Protein AF-A0A7S2QH69-F1 (afdb_monomer)

Radius of gyration: 23.91 Å; Cα contacts (8 Å, |Δi|>4): 198; chains: 1; bounding box: 53×54×75 Å

Solvent-accessible surface area (backbone atoms only — not comparable to full-atom values): 9620 Å² total; per-residue (Å²): 140,80,86,85,85,84,78,87,78,77,80,74,79,75,78,75,52,80,72,55,42,71,64,35,31,24,34,36,46,29,67,53,52,39,84,81,13,47,78,54,68,55,64,63,93,78,46,57,71,72,56,47,51,56,44,33,67,66,30,42,70,37,96,70,72,80,44,80,45,80,80,61,85,88,55,62,28,67,58,55,41,51,54,55,44,45,73,72,29,38,70,55,14,50,49,43,14,51,53,43,20,52,52,43,51,54,49,49,75,79,37,98,61,91,71,52,77,44,74,52,69,60,95,86,44,76,49,78,46,39,49,64,28,52,54,51,9,50,50,41,20,49,50,33,55,71,54,44,41,75,75,43,77,55,38,27,33,36,56,88,31,40,48,89,129

Mean predicted aligned error: 10.09 Å

Structure (mmCIF, N/CA/C/O backbone):
data_AF-A0A7S2QH69-F1
#
_entry.id   AF-A0A7S2QH69-F1
#
loop_
_atom_site.group_PDB
_atom_site.id
_atom_site.type_symbol
_atom_site.label_atom_id
_atom_site.label_alt_id
_atom_site.label_comp_id
_atom_site.label_asym_id
_atom_site.label_entity_id
_atom_site.label_seq_id
_atom_site.pdbx_PDB_ins_code
_atom_site.Cartn_x
_atom_site.Cartn_y
_atom_site.Cartn_z
_atom_site.occupancy
_atom_site.B_iso_or_equiv
_atom_site.auth_seq_id
_atom_site.auth_comp_id
_atom_site.auth_asym_id
_atom_site.auth_atom_id
_atom_site.pdbx_PDB_model_num
ATOM 1 N N . MET A 1 1 ? 21.380 -40.483 45.747 1.00 38.03 1 MET A N 1
ATOM 2 C CA . MET A 1 1 ? 21.072 -40.223 44.326 1.00 38.03 1 MET A CA 1
ATOM 3 C C . MET A 1 1 ? 19.561 -40.071 44.245 1.00 38.03 1 MET A C 1
ATOM 5 O O . MET A 1 1 ? 18.865 -41.072 44.305 1.00 38.03 1 MET A O 1
ATOM 9 N N . VAL A 1 2 ? 19.054 -38.840 44.317 1.00 34.72 2 VAL A N 1
ATOM 10 C CA . VAL A 1 2 ? 17.609 -38.552 44.363 1.00 34.72 2 VAL A CA 1
ATOM 11 C C . VAL A 1 2 ? 17.265 -37.810 43.079 1.00 34.72 2 VAL A C 1
ATOM 13 O O . VAL A 1 2 ? 17.829 -36.748 42.821 1.00 34.72 2 VAL A O 1
ATOM 16 N N . SER A 1 3 ? 16.413 -38.425 42.258 1.00 32.44 3 SER A N 1
ATOM 17 C CA . SER A 1 3 ? 15.865 -37.846 41.032 1.00 32.44 3 SER A CA 1
ATOM 18 C C . SER A 1 3 ? 15.037 -36.606 41.347 1.00 32.44 3 SER A C 1
ATOM 20 O O . SER A 1 3 ? 14.159 -36.644 42.205 1.00 32.44 3 SER A O 1
ATOM 22 N N . LEU A 1 4 ? 15.298 -35.527 40.613 1.00 39.25 4 LEU A N 1
ATOM 23 C CA . LEU A 1 4 ? 14.423 -34.366 40.514 1.00 39.25 4 LEU A CA 1
ATOM 24 C C . LEU A 1 4 ? 13.385 -34.645 39.421 1.00 39.25 4 LEU A C 1
ATOM 26 O O . LEU A 1 4 ? 13.676 -34.512 38.236 1.00 39.25 4 LEU A O 1
ATOM 30 N N . GLU A 1 5 ? 12.180 -35.043 39.822 1.00 43.62 5 GLU A N 1
ATOM 31 C CA . GLU A 1 5 ? 10.977 -34.846 39.011 1.00 43.62 5 GLU A CA 1
ATOM 32 C C . GLU A 1 5 ? 10.507 -33.404 39.219 1.00 43.62 5 GLU A C 1
ATOM 34 O O . GLU A 1 5 ? 10.260 -32.978 40.346 1.00 43.62 5 GLU A O 1
ATOM 39 N N . GLY A 1 6 ? 10.403 -32.624 38.146 1.00 41.19 6 GLY A N 1
ATOM 40 C CA . GLY A 1 6 ? 9.940 -31.248 38.261 1.00 41.19 6 GLY A CA 1
ATOM 41 C C . GLY A 1 6 ? 9.688 -30.592 36.916 1.00 41.19 6 GLY A C 1
ATOM 42 O O . GLY A 1 6 ? 10.625 -30.184 36.241 1.00 41.19 6 GLY A O 1
ATOM 43 N N . GLY A 1 7 ? 8.406 -30.428 36.582 1.00 35.44 7 GLY A N 1
ATOM 44 C CA . GLY A 1 7 ? 7.959 -29.377 35.670 1.00 35.44 7 GLY A CA 1
ATOM 45 C C . GLY A 1 7 ? 7.360 -29.846 34.350 1.00 35.44 7 GLY A C 1
ATOM 46 O O . GLY A 1 7 ? 7.858 -29.494 33.286 1.00 35.44 7 GLY A O 1
ATOM 47 N N . LEU A 1 8 ? 6.233 -30.562 34.399 1.00 37.53 8 LEU A N 1
ATOM 48 C CA . LEU A 1 8 ? 5.292 -30.563 33.279 1.00 37.53 8 LEU A CA 1
ATOM 49 C C . LEU A 1 8 ? 4.674 -29.159 33.199 1.00 37.53 8 LEU A C 1
ATOM 51 O O . LEU A 1 8 ? 3.787 -28.806 33.976 1.00 37.53 8 LEU A O 1
ATOM 55 N N . VAL A 1 9 ? 5.187 -28.333 32.287 1.00 45.81 9 VAL A N 1
ATOM 56 C CA . VAL A 1 9 ? 4.561 -27.064 31.905 1.00 45.81 9 VAL A CA 1
ATOM 57 C C . VAL A 1 9 ? 3.238 -27.411 31.233 1.00 45.81 9 VAL A C 1
ATOM 59 O O . VAL A 1 9 ? 3.198 -27.805 30.068 1.00 45.81 9 VAL A O 1
ATOM 62 N N . ALA A 1 10 ? 2.149 -27.294 31.989 1.00 40.84 10 ALA A N 1
ATOM 63 C CA . ALA A 1 10 ? 0.806 -27.323 31.443 1.00 40.84 10 ALA A CA 1
ATOM 64 C C . ALA A 1 10 ? 0.656 -26.120 30.504 1.00 40.84 10 ALA A C 1
ATOM 66 O O . ALA A 1 10 ? 0.422 -24.989 30.932 1.00 40.84 10 ALA A O 1
ATOM 67 N N . THR A 1 11 ? 0.810 -26.360 29.206 1.00 41.94 11 THR A N 1
ATOM 68 C CA . THR A 1 11 ? 0.316 -25.462 28.166 1.00 41.94 11 THR A CA 1
ATOM 69 C C . THR A 1 11 ? -1.205 -25.519 28.235 1.00 41.94 11 THR A C 1
ATOM 71 O O . THR A 1 11 ? -1.857 -26.330 27.584 1.00 41.94 11 THR A O 1
ATOM 74 N N . SER A 1 12 ? -1.773 -24.691 29.114 1.00 41.38 12 SER A N 1
ATOM 75 C CA . SER A 1 12 ? -3.207 -24.442 29.172 1.00 41.38 12 SER A CA 1
ATOM 76 C C . SER A 1 12 ? -3.622 -23.850 27.830 1.00 41.38 12 SER A C 1
ATOM 78 O O . SER A 1 12 ? -3.449 -22.660 27.568 1.00 41.38 12 SER A O 1
ATOM 80 N N . SER A 1 13 ? -4.114 -24.710 26.941 1.00 45.72 13 SER A N 1
ATOM 81 C CA . SER A 1 13 ? -4.900 -24.290 25.794 1.00 45.72 13 SER A CA 1
ATOM 82 C C . S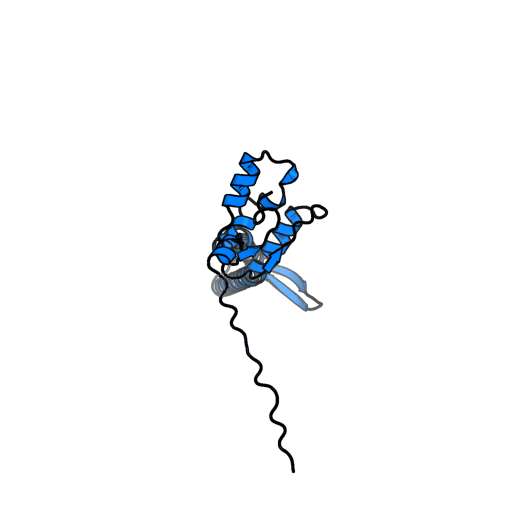ER A 1 13 ? -6.201 -23.741 26.370 1.00 45.72 13 SER A C 1
ATOM 84 O O . SER A 1 13 ? -7.143 -24.483 26.636 1.00 45.72 13 SER A O 1
ATOM 86 N N . ALA A 1 14 ? -6.199 -22.447 26.692 1.00 57.75 14 ALA A N 1
ATOM 87 C CA . ALA A 1 14 ? -7.375 -21.751 27.174 1.00 57.75 14 ALA A CA 1
ATOM 88 C C . ALA A 1 14 ? -8.413 -21.752 26.046 1.00 57.75 14 ALA A C 1
ATOM 90 O O . ALA A 1 14 ? -8.393 -20.914 25.146 1.00 57.75 14 ALA A O 1
ATOM 91 N N . THR A 1 15 ? -9.306 -22.736 26.066 1.00 53.28 15 THR A N 1
ATOM 92 C CA . THR A 1 15 ? -10.553 -22.702 25.309 1.00 53.28 15 THR A CA 1
ATOM 93 C C . THR A 1 15 ? -11.364 -21.514 25.814 1.00 53.28 15 THR A C 1
ATOM 95 O O . THR A 1 15 ? -12.018 -21.608 26.853 1.00 53.28 15 THR A O 1
ATOM 98 N N . LEU A 1 16 ? -11.268 -20.390 25.097 1.00 54.88 16 LEU A N 1
ATOM 99 C CA . LEU A 1 16 ? -12.083 -19.196 25.315 1.00 54.88 16 LEU A CA 1
ATOM 100 C C . LEU A 1 16 ? -13.564 -19.586 25.320 1.00 54.88 16 LEU A C 1
ATOM 102 O O . LEU A 1 16 ? -14.005 -20.414 24.510 1.00 54.88 16 LEU A O 1
ATOM 106 N N . ARG A 1 17 ? -14.328 -19.011 26.246 1.00 57.22 17 ARG A N 1
ATOM 107 C CA . ARG A 1 17 ? -15.765 -19.278 26.364 1.00 57.22 17 ARG A CA 1
ATOM 108 C C . ARG A 1 17 ? -16.507 -18.670 25.164 1.00 57.22 17 ARG A C 1
ATOM 110 O O . ARG A 1 17 ? -16.077 -17.642 24.645 1.00 57.22 17 ARG A O 1
ATOM 117 N N . PRO A 1 18 ? -17.649 -19.238 24.735 1.00 57.66 18 PRO A N 1
ATOM 118 C CA . PRO A 1 18 ? -18.468 -18.695 23.643 1.00 57.66 18 PRO A CA 1
ATOM 119 C C . PRO A 1 18 ? -18.783 -17.193 23.777 1.00 57.66 18 PRO A C 1
ATOM 121 O O . PRO A 1 18 ? -18.803 -16.479 22.780 1.00 57.66 18 PRO A O 1
ATOM 124 N N . GLU A 1 19 ? -18.963 -16.711 25.009 1.00 59.09 19 GLU A N 1
ATOM 125 C CA . GLU A 1 19 ? -19.259 -15.307 25.335 1.00 59.09 19 GLU A CA 1
ATOM 126 C C . GLU A 1 19 ? -18.048 -14.372 25.152 1.00 59.09 19 GLU A C 1
ATOM 128 O O . GLU A 1 19 ? -18.199 -13.200 24.822 1.00 59.09 19 GLU A O 1
ATOM 133 N N . GLU A 1 20 ? -16.821 -14.882 25.280 1.00 59.00 20 GLU A N 1
ATOM 134 C CA . GLU A 1 20 ? -15.600 -14.089 25.080 1.00 59.00 20 GLU A CA 1
ATOM 135 C C . GLU A 1 20 ? -15.342 -13.824 23.589 1.00 59.00 20 GLU A C 1
ATOM 137 O O . GLU A 1 20 ? -14.809 -12.776 23.220 1.00 59.00 20 GLU A O 1
ATOM 142 N N . TYR A 1 21 ? -15.804 -14.718 22.705 1.00 57.97 21 TYR A N 1
ATOM 143 C CA . TYR A 1 21 ? -15.739 -14.500 21.257 1.00 57.97 21 TYR A CA 1
ATOM 144 C C . TYR A 1 21 ? -16.661 -13.375 20.779 1.00 57.97 21 TYR A C 1
ATOM 146 O O . TYR A 1 21 ? -16.359 -12.766 19.755 1.00 57.97 21 TYR A O 1
ATOM 154 N N . SER A 1 22 ? -17.762 -13.072 21.483 1.00 62.09 22 SER A N 1
ATOM 155 C CA . SER A 1 22 ? -18.604 -11.925 21.112 1.00 62.09 22 SER A CA 1
ATOM 156 C C . SER A 1 22 ? -17.985 -10.589 21.520 1.00 62.09 22 SER A C 1
ATOM 158 O O . SER A 1 22 ? -18.299 -9.569 20.908 1.00 62.09 22 SER A O 1
ATOM 160 N N . LEU A 1 23 ? -17.110 -10.596 22.532 1.00 71.12 23 LEU A N 1
ATOM 161 C CA . LEU A 1 23 ? -16.410 -9.407 23.024 1.00 71.12 23 LEU A CA 1
ATOM 162 C C . LEU A 1 23 ? -15.196 -9.050 22.163 1.00 71.12 23 LEU A C 1
ATOM 164 O O . LEU A 1 23 ? -14.870 -7.873 22.020 1.00 71.12 23 LEU A O 1
ATOM 168 N N . MET A 1 24 ? -14.524 -10.043 21.572 1.00 83.19 24 MET A N 1
ATOM 169 C CA . MET A 1 24 ? -13.371 -9.776 20.718 1.00 83.19 24 MET A CA 1
ATOM 170 C C . MET A 1 24 ? -13.796 -9.409 19.299 1.00 83.19 24 MET A C 1
ATOM 172 O O . MET A 1 24 ? -14.139 -10.280 18.501 1.00 83.19 24 MET A O 1
ATOM 176 N N . ARG A 1 25 ? -13.747 -8.118 18.966 1.00 88.44 25 ARG A N 1
ATOM 177 C CA . ARG A 1 25 ? -14.129 -7.594 17.651 1.00 88.44 25 ARG A CA 1
ATOM 178 C C . ARG A 1 25 ? -12.944 -6.958 16.945 1.00 88.44 25 ARG A C 1
ATOM 180 O O . ARG A 1 25 ? -12.166 -6.238 17.560 1.00 88.44 25 ARG A O 1
ATOM 187 N N . GLY A 1 26 ? -12.805 -7.238 15.656 1.00 91.12 26 GLY A N 1
ATOM 188 C CA . GLY A 1 26 ? -11.751 -6.697 14.808 1.00 91.12 26 GLY A CA 1
ATOM 189 C C . GLY A 1 26 ? -12.310 -6.039 13.555 1.00 91.12 26 GLY A C 1
ATOM 190 O O . GLY A 1 26 ? -13.436 -6.302 13.138 1.00 91.12 26 GLY A O 1
ATOM 191 N N . VAL A 1 27 ? -11.505 -5.185 12.940 1.00 91.62 27 VAL A N 1
ATOM 192 C CA . VAL A 1 27 ? -11.792 -4.536 11.663 1.00 91.62 27 VAL A CA 1
ATOM 193 C C . VAL A 1 27 ? -10.691 -4.883 10.669 1.00 91.62 27 VAL A C 1
ATOM 195 O O . VAL A 1 27 ? -9.503 -4.896 11.002 1.00 91.62 27 VAL A O 1
ATOM 198 N N . SER A 1 28 ? -11.075 -5.193 9.434 1.00 91.50 28 SER A N 1
ATOM 199 C CA . SER A 1 28 ? -10.102 -5.581 8.417 1.00 91.50 28 SER A CA 1
ATOM 200 C C . SER A 1 28 ? -9.330 -4.375 7.885 1.00 91.50 28 SER A C 1
ATOM 202 O O . SER A 1 28 ? -9.877 -3.277 7.761 1.00 91.50 28 SER A O 1
ATOM 204 N N . VAL A 1 29 ? -8.074 -4.588 7.479 1.00 90.62 29 VAL A N 1
ATOM 205 C CA . VAL A 1 29 ? -7.255 -3.558 6.802 1.00 90.62 29 VAL A CA 1
ATOM 206 C C . VAL A 1 29 ? -7.977 -2.975 5.589 1.00 90.62 29 VAL A C 1
ATOM 208 O O . VAL A 1 29 ? -7.913 -1.770 5.356 1.00 90.62 29 VAL A O 1
ATOM 211 N N . ARG A 1 30 ? -8.736 -3.806 4.864 1.00 91.25 30 ARG A N 1
ATOM 212 C CA . ARG A 1 30 ? -9.601 -3.355 3.773 1.00 91.25 30 ARG A CA 1
ATOM 213 C C . ARG A 1 30 ? -10.548 -2.238 4.214 1.00 91.25 30 ARG A C 1
ATOM 215 O O . ARG A 1 30 ? -10.618 -1.219 3.541 1.00 91.25 30 ARG A O 1
ATOM 222 N N . HIS A 1 31 ? -11.258 -2.414 5.328 1.00 89.25 31 HIS A N 1
ATOM 223 C CA . HIS A 1 31 ? -12.170 -1.392 5.852 1.00 89.25 31 HIS A CA 1
ATOM 224 C C . HIS A 1 31 ? -11.425 -0.190 6.436 1.00 89.25 31 HIS A C 1
ATOM 226 O O . HIS A 1 31 ? -11.899 0.934 6.301 1.00 89.25 31 HIS A O 1
ATOM 232 N N . LEU A 1 32 ? -10.258 -0.409 7.049 1.00 90.06 32 LEU A N 1
ATOM 233 C CA . LEU A 1 32 ? -9.433 0.670 7.597 1.00 90.06 32 LEU A CA 1
ATOM 234 C C . LEU A 1 32 ? -8.860 1.599 6.520 1.00 90.06 32 LEU A C 1
ATOM 236 O O . LEU A 1 32 ? -8.709 2.790 6.771 1.00 90.06 32 LEU A O 1
ATOM 240 N N . LEU A 1 33 ? -8.526 1.065 5.343 1.00 90.00 33 LEU A N 1
ATOM 241 C CA . LEU A 1 33 ? -7.977 1.831 4.218 1.00 90.00 33 LEU A CA 1
ATOM 242 C C . LEU A 1 33 ? -9.045 2.283 3.210 1.00 90.00 33 LEU A C 1
ATOM 244 O O . LEU A 1 33 ? -8.779 3.176 2.402 1.00 90.00 33 LEU A O 1
ATOM 248 N N . ALA A 1 34 ? -10.258 1.725 3.271 1.00 87.00 34 ALA A N 1
ATOM 249 C CA . ALA A 1 34 ? -11.379 2.151 2.440 1.00 87.00 34 ALA A CA 1
ATOM 250 C C . ALA A 1 34 ? -11.678 3.651 2.613 1.00 87.00 34 ALA A C 1
ATOM 252 O O . ALA A 1 34 ? -11.426 4.239 3.667 1.00 87.00 34 ALA A O 1
ATOM 253 N N . ALA A 1 35 ? -12.213 4.275 1.557 1.00 84.94 35 ALA A N 1
ATOM 254 C CA . ALA A 1 35 ? -12.538 5.706 1.529 1.00 84.94 35 ALA A CA 1
ATOM 255 C C . ALA A 1 35 ? -11.378 6.609 2.016 1.00 84.94 35 ALA A C 1
ATOM 257 O O . ALA A 1 35 ? -11.590 7.591 2.726 1.00 84.94 35 ALA A O 1
ATOM 258 N N . ALA A 1 36 ? -10.137 6.254 1.651 1.00 82.69 36 ALA A N 1
ATOM 259 C CA . ALA A 1 36 ? -8.912 6.938 2.079 1.00 82.69 36 ALA A CA 1
ATOM 260 C C . ALA A 1 36 ? -8.770 7.040 3.612 1.00 82.69 36 ALA A C 1
ATOM 262 O O . ALA A 1 36 ? -8.347 8.069 4.150 1.00 82.69 36 ALA A O 1
ATOM 263 N N . GLY A 1 37 ? -9.154 5.969 4.310 1.00 83.50 37 GLY A N 1
ATOM 264 C CA . GLY A 1 37 ? -9.097 5.859 5.762 1.00 83.50 37 GLY A CA 1
ATOM 265 C C . GLY A 1 37 ? -9.980 6.856 6.492 1.00 83.50 37 GLY A C 1
ATOM 266 O O . GLY A 1 37 ? -9.555 7.456 7.479 1.00 83.50 37 GLY A O 1
ATOM 267 N N . GLU A 1 38 ? -11.214 7.016 6.014 1.00 86.62 38 GLU A N 1
ATOM 268 C CA . GLU A 1 38 ? -12.266 7.820 6.649 1.00 86.62 38 GLU A CA 1
ATOM 269 C C . GLU A 1 38 ? -12.341 7.577 8.166 1.00 86.62 38 GLU A C 1
ATOM 271 O O . GLU A 1 38 ? -12.382 8.527 8.948 1.00 86.62 38 GLU A O 1
ATOM 276 N N . VAL A 1 39 ? -12.237 6.313 8.591 1.00 86.88 39 VAL A N 1
ATOM 277 C CA . VAL A 1 39 ? -12.263 5.902 10.004 1.00 86.88 39 VAL A CA 1
ATOM 278 C C . VAL A 1 39 ? -11.181 6.574 10.856 1.0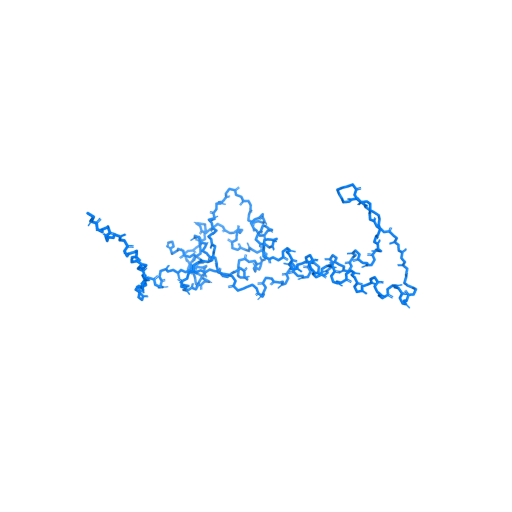0 86.88 39 VAL A C 1
ATOM 280 O O . VAL A 1 39 ? -11.382 6.816 12.041 1.00 86.88 39 VAL A O 1
ATOM 283 N N . PHE A 1 40 ? -10.037 6.923 10.263 1.00 86.75 40 PHE A N 1
ATOM 284 C CA . PHE A 1 40 ? -8.952 7.597 10.971 1.00 86.75 40 PHE A CA 1
ATOM 285 C C . PHE A 1 40 ? -9.101 9.116 11.008 1.00 86.75 40 PHE A C 1
ATOM 287 O O . PHE A 1 40 ? -8.346 9.787 11.713 1.00 86.75 40 PHE A O 1
ATOM 294 N N . ARG A 1 41 ? -10.018 9.668 10.214 1.00 83.44 41 ARG A N 1
ATOM 295 C CA . ARG A 1 41 ? -10.187 11.112 10.019 1.00 83.44 41 ARG A CA 1
ATOM 296 C C . ARG A 1 41 ? -11.358 11.682 10.816 1.00 83.44 41 ARG A C 1
ATOM 298 O O . ARG A 1 41 ? -11.424 12.897 10.977 1.00 83.44 41 ARG A O 1
ATOM 305 N N . VAL A 1 42 ? -12.255 10.833 11.310 1.00 82.75 42 VAL A N 1
ATOM 306 C CA . VAL A 1 42 ? -13.474 11.226 12.027 1.00 82.75 42 VAL A CA 1
ATOM 307 C C . VAL A 1 42 ? -13.305 11.010 13.524 1.00 82.75 42 VAL A C 1
ATOM 309 O O . VAL A 1 42 ? -12.982 9.903 13.926 1.00 82.75 42 VAL A O 1
ATOM 312 N N . ARG A 1 43 ? -13.576 12.031 14.349 1.00 83.12 43 ARG A N 1
ATOM 313 C CA . ARG A 1 43 ? -13.591 11.915 15.818 1.00 83.12 43 ARG A CA 1
ATOM 314 C C . ARG A 1 43 ? -14.861 11.226 16.302 1.00 83.12 43 ARG A C 1
ATOM 316 O O . ARG A 1 43 ? -15.931 11.827 16.240 1.00 83.12 43 ARG A O 1
ATOM 323 N N . VAL A 1 44 ? -14.733 10.006 16.818 1.00 82.00 44 VAL A N 1
ATOM 324 C CA . VAL A 1 44 ? -15.886 9.192 17.243 1.00 82.00 44 VAL A CA 1
ATOM 325 C C . VAL A 1 44 ? -16.692 9.869 18.354 1.00 82.00 44 VAL A C 1
ATOM 327 O O . VAL A 1 44 ? -17.909 9.959 18.233 1.00 82.00 44 VAL A O 1
ATOM 330 N N . ASP A 1 45 ? -16.025 10.502 19.323 1.00 82.38 45 ASP A N 1
ATOM 331 C CA . ASP A 1 45 ? -16.684 11.220 20.429 1.00 82.38 45 ASP A CA 1
ATOM 332 C C . ASP A 1 45 ? -17.548 12.414 19.968 1.00 82.38 45 ASP A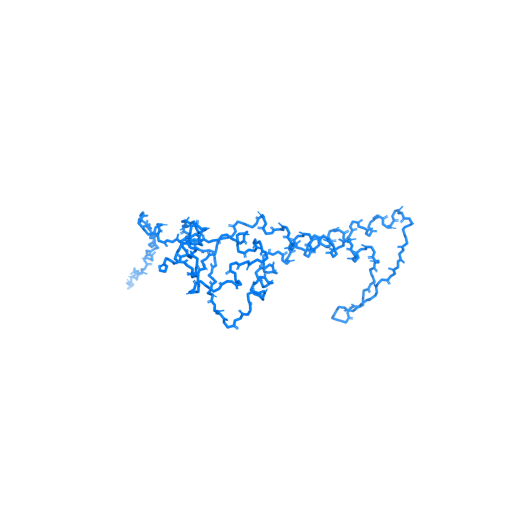 C 1
ATOM 334 O O . ASP A 1 45 ? -18.376 12.919 20.720 1.00 82.38 45 ASP A O 1
ATOM 338 N N . SER A 1 46 ? -17.352 12.893 18.733 1.00 85.44 46 SER A N 1
ATOM 339 C CA . SER A 1 46 ? -18.144 13.984 18.145 1.00 85.44 46 SER A CA 1
ATOM 340 C C . SER A 1 46 ? -19.301 13.506 17.265 1.00 85.44 46 SER A C 1
ATOM 342 O O . SER A 1 46 ? -20.088 14.326 16.792 1.00 85.44 46 SER A O 1
ATOM 344 N N . LEU A 1 47 ? -19.398 12.197 17.018 1.00 86.12 47 LEU A N 1
ATOM 345 C CA . LEU A 1 47 ? -20.446 11.621 16.186 1.00 86.12 47 LEU A CA 1
ATOM 346 C C . LEU A 1 47 ? -21.751 11.423 16.965 1.00 86.12 47 LEU A C 1
ATOM 348 O O . LEU A 1 47 ? -21.713 11.121 18.158 1.00 86.12 47 LEU A O 1
ATOM 352 N N . PRO A 1 48 ? -22.912 11.502 16.291 1.00 90.12 48 PRO A N 1
ATOM 353 C CA . PRO A 1 48 ? -24.174 11.027 16.848 1.00 90.12 48 PRO A CA 1
ATOM 354 C C . PRO A 1 48 ? -24.091 9.545 17.240 1.00 90.12 48 PRO A C 1
ATOM 356 O O . PRO A 1 48 ? -23.449 8.753 16.548 1.00 90.12 48 PRO A O 1
ATOM 359 N N . GLN A 1 49 ? -24.815 9.140 18.289 1.00 87.88 49 GLN A N 1
ATOM 360 C CA . GLN A 1 49 ? -24.856 7.743 18.757 1.00 87.88 49 GLN A CA 1
ATOM 361 C C . GLN A 1 49 ? -25.212 6.744 17.642 1.00 87.88 49 GLN A C 1
ATOM 363 O O . GLN A 1 49 ? -24.664 5.646 17.593 1.00 87.88 49 GLN A O 1
ATOM 368 N N . SER A 1 50 ? -26.081 7.130 16.702 1.00 88.81 50 SER A N 1
ATOM 369 C CA . SER A 1 50 ? -26.427 6.296 15.544 1.00 88.81 50 SER A CA 1
ATOM 370 C C . SER A 1 50 ? -25.228 6.008 14.639 1.00 88.81 50 SER A C 1
ATOM 372 O O . SER A 1 50 ? -25.105 4.906 14.110 1.00 88.81 50 SER A O 1
ATOM 374 N N . ASP A 1 51 ? -24.332 6.977 14.456 1.00 87.56 51 ASP A N 1
ATOM 375 C CA . ASP A 1 51 ? -23.139 6.811 13.626 1.00 87.56 51 ASP A CA 1
ATOM 376 C C . ASP A 1 51 ? -22.017 6.086 14.374 1.00 87.56 51 ASP A C 1
ATOM 378 O O . ASP A 1 51 ? -21.285 5.312 13.758 1.00 87.56 51 ASP A O 1
ATOM 382 N N . GLN A 1 52 ? -21.928 6.252 15.697 1.00 86.69 52 GLN A N 1
ATOM 383 C CA . GLN A 1 52 ? -21.053 5.433 16.543 1.00 86.69 52 GLN A CA 1
ATOM 384 C C . GLN A 1 52 ? -21.452 3.950 16.475 1.00 86.69 52 GLN A C 1
ATOM 386 O O . GLN A 1 52 ? -20.600 3.095 16.233 1.00 86.69 52 GLN A O 1
ATOM 391 N N . ALA A 1 53 ? -22.752 3.645 16.571 1.00 86.69 53 ALA A N 1
ATOM 392 C CA . ALA A 1 53 ? -23.266 2.285 16.399 1.00 86.69 53 ALA A CA 1
ATOM 393 C C . ALA A 1 53 ? -22.952 1.730 14.997 1.00 86.69 53 ALA A C 1
ATOM 395 O O . ALA A 1 53 ? -22.435 0.622 14.870 1.00 86.69 53 ALA A O 1
ATOM 396 N N . ARG A 1 54 ? -23.143 2.534 13.938 1.00 86.69 54 ARG A N 1
ATOM 397 C CA . ARG A 1 54 ? -22.780 2.141 12.562 1.00 86.69 54 ARG A CA 1
ATOM 398 C C . ARG A 1 54 ? -21.288 1.883 12.382 1.00 86.69 54 ARG A C 1
ATOM 400 O O . ARG A 1 54 ? -20.923 1.052 11.554 1.00 86.69 54 ARG A O 1
ATOM 407 N N . LEU A 1 55 ? -20.419 2.612 13.085 1.00 86.50 55 LEU A N 1
ATOM 408 C CA . LEU A 1 55 ? -18.983 2.334 13.084 1.00 86.50 55 LEU A CA 1
ATOM 409 C C . LEU A 1 55 ? -18.696 1.007 13.781 1.00 86.50 55 LEU A C 1
ATOM 411 O O . LEU A 1 55 ? -17.975 0.185 13.217 1.00 86.50 55 LEU A O 1
ATOM 415 N N . HIS A 1 56 ? -19.308 0.770 14.940 1.00 87.06 56 HIS A N 1
ATOM 416 C CA . HIS A 1 56 ? -19.180 -0.489 15.665 1.00 87.06 56 HIS A CA 1
ATOM 417 C C . HIS A 1 56 ? -19.640 -1.697 14.833 1.00 87.06 56 HIS A C 1
ATO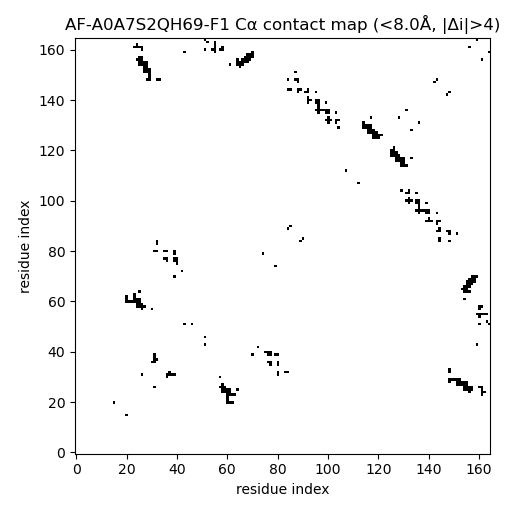M 419 O O . HIS A 1 56 ? -18.949 -2.718 14.794 1.00 87.06 56 HIS A O 1
ATOM 425 N N . ASP A 1 57 ? -20.725 -1.565 14.070 1.00 87.88 57 ASP A N 1
ATOM 426 C CA . ASP A 1 57 ? -21.240 -2.614 13.178 1.00 87.88 57 ASP A CA 1
ATOM 427 C C . ASP A 1 57 ? -20.263 -3.012 12.056 1.00 87.88 57 ASP A C 1
ATOM 429 O O . ASP A 1 57 ? -20.378 -4.102 11.494 1.00 87.88 57 ASP A O 1
ATOM 433 N N . ARG A 1 58 ? -19.270 -2.167 11.736 1.00 87.00 58 ARG A N 1
ATOM 434 C CA . ARG A 1 58 ? -18.210 -2.500 10.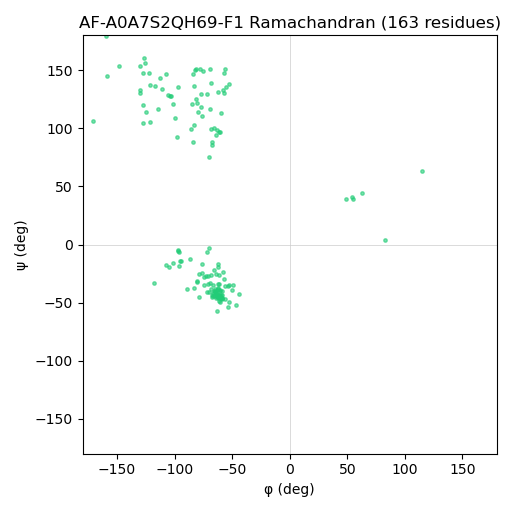764 1.00 87.00 58 ARG A CA 1
ATOM 435 C C . ARG A 1 58 ? -17.159 -3.456 11.330 1.00 87.00 58 ARG A C 1
ATOM 437 O O . ARG A 1 58 ? -16.386 -4.025 10.558 1.00 87.00 58 ARG A O 1
ATOM 444 N N . SER A 1 59 ? -17.092 -3.614 12.651 1.00 89.62 59 SER A N 1
ATOM 445 C CA . SER A 1 59 ? -16.238 -4.622 13.279 1.00 89.62 59 SER A CA 1
ATOM 446 C C . SER A 1 59 ? -16.918 -5.990 13.262 1.00 89.62 59 SER A C 1
ATOM 448 O O . SER A 1 59 ? -18.143 -6.086 13.307 1.00 89.62 59 SER A O 1
ATOM 450 N N . VAL A 1 60 ? -16.138 -7.066 13.218 1.00 89.38 60 VAL A N 1
ATOM 451 C CA . VAL A 1 60 ? -16.627 -8.451 13.220 1.00 89.38 60 VAL A CA 1
ATOM 452 C C . VAL A 1 60 ? -16.029 -9.227 14.394 1.00 89.38 60 VAL A C 1
ATOM 454 O O . VAL A 1 60 ? -14.886 -8.956 14.761 1.00 89.38 60 VAL A O 1
ATOM 457 N N . PRO A 1 61 ? -16.748 -10.201 14.981 1.00 88.19 61 PRO A N 1
ATOM 458 C CA . PRO A 1 61 ? -16.173 -11.101 15.976 1.00 88.19 61 PRO A CA 1
ATOM 459 C C . PRO A 1 61 ? -14.949 -11.838 15.418 1.00 88.19 61 PRO A C 1
ATOM 461 O O . PRO A 1 61 ? -15.006 -12.419 14.331 1.00 88.19 61 PRO A O 1
ATOM 464 N N . VAL A 1 62 ? -13.841 -11.832 16.155 1.00 87.06 62 VAL A N 1
ATOM 465 C CA . VAL A 1 62 ? -12.584 -12.483 15.765 1.00 87.06 62 VAL A CA 1
ATOM 466 C C . VAL A 1 62 ? -12.089 -13.406 16.870 1.00 87.06 62 VAL A C 1
ATOM 468 O O . VAL A 1 62 ? -12.272 -13.150 18.053 1.00 87.06 62 VAL A O 1
ATOM 471 N N . ARG A 1 63 ? -11.428 -14.504 16.485 1.00 82.31 63 ARG A N 1
ATOM 472 C CA . ARG A 1 63 ? -10.835 -15.455 17.444 1.00 82.31 63 ARG A CA 1
ATOM 473 C C . ARG A 1 63 ? -9.503 -14.981 18.019 1.00 82.31 63 ARG A C 1
ATOM 475 O O . ARG A 1 63 ? -9.118 -15.428 19.089 1.00 82.31 63 ARG A O 1
ATOM 482 N N . ALA A 1 64 ? -8.790 -14.132 17.287 1.00 80.81 64 ALA A N 1
ATOM 483 C CA . ALA A 1 64 ? -7.520 -13.557 17.699 1.00 80.81 64 ALA A CA 1
ATOM 484 C C . ALA A 1 64 ? -7.257 -12.271 16.910 1.00 80.81 64 ALA A C 1
ATOM 486 O O . ALA A 1 64 ? -7.579 -12.188 15.721 1.00 80.81 64 ALA A O 1
ATOM 487 N N . TYR A 1 65 ? -6.632 -11.294 17.562 1.00 78.75 65 TYR A N 1
ATOM 488 C CA . TYR A 1 65 ? -6.093 -10.118 16.889 1.00 78.75 65 TYR A CA 1
ATOM 489 C C . TYR A 1 65 ? -4.717 -10.437 16.330 1.00 78.75 65 TYR A C 1
ATOM 491 O O . TYR A 1 65 ? -3.883 -11.024 17.016 1.00 78.75 65 TYR A O 1
ATOM 499 N N . GLN A 1 66 ? -4.461 -10.015 15.098 1.00 82.06 66 GLN A N 1
ATOM 500 C CA . GLN A 1 66 ? -3.112 -10.105 14.543 1.00 82.06 66 GLN A CA 1
ATOM 501 C C . GLN A 1 66 ? -2.283 -8.906 14.990 1.00 82.06 66 GLN A C 1
ATOM 503 O O . GLN A 1 66 ? -1.093 -9.042 15.261 1.00 82.06 66 GLN A O 1
ATOM 508 N N . ARG A 1 67 ? -2.914 -7.728 15.070 1.00 83.94 67 ARG A N 1
ATOM 509 C CA . ARG A 1 67 ? -2.271 -6.470 15.446 1.00 83.94 67 ARG A CA 1
ATOM 510 C C . ARG A 1 67 ? -3.246 -5.549 16.178 1.00 83.94 67 ARG A C 1
ATOM 512 O O . ARG A 1 67 ? -4.461 -5.619 15.990 1.00 83.94 67 ARG A O 1
ATOM 519 N N . PHE A 1 68 ? -2.682 -4.678 17.004 1.00 85.19 68 PHE A N 1
ATOM 520 C CA . PHE A 1 68 ? -3.400 -3.666 17.768 1.00 85.19 68 PHE A CA 1
ATOM 521 C C . PHE A 1 68 ? -3.057 -2.280 17.226 1.00 85.19 68 PHE A C 1
ATOM 523 O O . PHE A 1 68 ? -1.884 -1.977 16.999 1.00 85.19 68 PHE A O 1
ATOM 530 N N . LEU A 1 69 ? -4.073 -1.445 17.029 1.00 84.06 69 LEU A N 1
ATOM 531 C CA . LEU A 1 69 ? -3.912 -0.057 16.624 1.00 84.06 69 LEU A CA 1
ATOM 532 C C . LEU A 1 69 ? -4.688 0.826 17.602 1.00 84.06 69 LEU A C 1
ATOM 534 O O . LEU A 1 69 ? -5.911 0.897 17.540 1.00 84.06 69 LEU A O 1
ATOM 538 N N . SER A 1 70 ? -3.975 1.506 18.503 1.00 79.31 70 SER A N 1
ATOM 539 C CA . SER A 1 70 ? -4.600 2.524 19.352 1.00 79.31 70 SER A CA 1
ATOM 540 C C . SER A 1 70 ? -4.814 3.800 18.553 1.00 79.31 70 SER A C 1
ATOM 542 O O . SER A 1 70 ? -3.890 4.329 17.915 1.00 79.31 70 SER A O 1
ATOM 544 N N . HIS A 1 71 ? -6.034 4.320 18.595 1.00 73.81 71 HIS A N 1
ATOM 545 C CA . HIS A 1 71 ? -6.347 5.581 17.968 1.00 73.81 71 HIS A CA 1
ATOM 546 C C . HIS A 1 71 ? -5.993 6.744 18.901 1.00 73.81 71 HIS A C 1
ATOM 548 O O . HIS A 1 71 ? -6.826 7.269 19.629 1.00 73.81 71 HIS A O 1
ATOM 554 N N . CYS A 1 72 ? -4.751 7.226 18.830 1.00 71.50 72 CYS A N 1
ATOM 555 C CA . CYS A 1 72 ? -4.401 8.498 19.465 1.00 71.50 72 CYS A CA 1
ATOM 556 C C . CYS A 1 72 ? -4.727 9.675 18.529 1.00 71.50 72 CYS A C 1
ATOM 558 O O . CYS A 1 72 ? -4.194 9.740 17.420 1.00 71.50 72 CYS A O 1
ATOM 560 N N . TRP A 1 73 ? -5.585 10.610 18.948 1.00 69.38 73 TRP A N 1
ATOM 561 C CA . TRP A 1 73 ? -5.993 11.780 18.145 1.00 69.38 73 TRP A CA 1
ATOM 562 C C . TRP A 1 73 ? -4.893 12.834 17.949 1.00 69.38 73 TRP A C 1
ATOM 564 O O . TRP A 1 73 ? -5.119 13.829 17.261 1.00 69.38 73 TRP A O 1
ATOM 574 N N . SER A 1 74 ? -3.719 12.646 18.559 1.00 80.50 74 SER A N 1
ATOM 575 C CA . SER A 1 74 ? -2.586 13.563 18.411 1.00 80.50 74 SER A CA 1
ATOM 576 C C . SER A 1 74 ? -1.937 13.490 17.027 1.00 80.50 74 SER A C 1
ATOM 578 O O . SER A 1 74 ? -1.383 14.487 16.571 1.00 80.50 74 SER A O 1
ATOM 580 N N . SER A 1 75 ? -2.020 12.342 16.343 1.00 82.00 75 SER A N 1
ATOM 581 C CA . SER A 1 75 ? -1.501 12.182 14.984 1.00 82.00 75 SER A CA 1
ATOM 582 C C . SER A 1 75 ? -2.604 12.357 13.933 1.00 82.00 75 SER A C 1
ATOM 584 O O . SER A 1 75 ? -3.697 11.796 14.076 1.00 82.00 75 SER A O 1
ATOM 586 N N . PRO A 1 76 ? -2.336 13.105 12.846 1.00 85.00 76 PRO A N 1
ATOM 587 C CA . PRO A 1 76 ? -3.260 13.222 11.728 1.00 85.00 76 PRO A CA 1
ATOM 588 C C . PRO A 1 76 ? -3.644 11.858 11.140 1.00 85.00 76 PRO A C 1
ATOM 590 O O . PRO A 1 76 ? -2.784 11.021 10.865 1.00 85.00 76 PRO A O 1
ATOM 593 N N . GLY A 1 77 ? -4.935 11.656 10.864 1.00 85.25 77 GLY A N 1
ATOM 594 C CA . GLY A 1 77 ? -5.444 10.391 10.321 1.00 85.25 77 GLY A CA 1
ATOM 595 C C . GLY A 1 77 ? -4.768 9.950 9.019 1.00 85.25 77 GLY A C 1
ATOM 596 O O . GLY A 1 77 ? -4.502 8.766 8.841 1.00 85.25 77 GLY A O 1
ATOM 597 N N . TRP A 1 78 ? -4.406 10.894 8.142 1.00 86.56 78 TRP A N 1
ATOM 598 C CA . TRP A 1 78 ? -3.718 10.592 6.880 1.00 86.56 78 TRP A CA 1
ATOM 599 C C . TRP A 1 78 ? -2.354 9.919 7.098 1.00 86.56 78 TRP A C 1
ATOM 601 O O . TRP A 1 78 ? -1.992 9.023 6.342 1.00 86.56 78 TRP A O 1
ATOM 611 N N . GLN A 1 79 ? -1.627 10.262 8.169 1.00 89.88 79 GLN A N 1
ATOM 612 C CA . GLN A 1 79 ? -0.353 9.611 8.490 1.00 89.88 79 GLN A CA 1
ATOM 613 C C . GLN A 1 79 ? -0.562 8.139 8.847 1.00 89.88 79 GLN A C 1
ATOM 615 O O . GLN A 1 79 ? 0.193 7.283 8.396 1.00 89.88 79 GLN A O 1
ATOM 620 N N . LYS A 1 80 ? -1.629 7.828 9.595 1.00 88.69 80 LYS A N 1
ATOM 621 C CA . LYS A 1 80 ? -1.992 6.444 9.942 1.00 88.69 80 LYS A CA 1
ATOM 622 C C . LYS A 1 80 ? -2.328 5.633 8.694 1.00 88.69 80 LYS A C 1
ATOM 624 O O . LYS A 1 80 ? -1.906 4.486 8.591 1.00 88.69 80 LYS A O 1
ATOM 629 N N . VAL A 1 81 ? -3.024 6.246 7.732 1.00 89.19 81 VAL A N 1
ATOM 630 C CA . VAL A 1 81 ? -3.323 5.628 6.431 1.00 89.19 81 VAL A CA 1
ATOM 631 C C . VAL A 1 81 ? -2.041 5.296 5.679 1.00 89.19 81 VAL A C 1
ATOM 633 O O . VAL A 1 81 ? -1.892 4.157 5.249 1.00 89.19 81 VAL A O 1
ATOM 636 N N . HIS A 1 82 ? -1.097 6.236 5.564 1.00 89.06 82 HIS A N 1
ATOM 637 C CA . HIS A 1 82 ? 0.173 5.964 4.882 1.00 89.06 82 HIS A CA 1
ATOM 638 C C . HIS A 1 82 ? 0.994 4.890 5.582 1.00 89.06 82 HIS A C 1
ATOM 640 O O . HIS A 1 82 ? 1.496 3.997 4.913 1.00 89.06 82 HIS A O 1
ATOM 646 N N . VAL A 1 83 ? 1.113 4.939 6.910 1.00 89.94 83 VAL A N 1
ATOM 647 C CA . VAL A 1 83 ? 1.857 3.918 7.660 1.00 89.94 83 VAL A CA 1
ATOM 648 C C . VAL A 1 83 ? 1.225 2.542 7.457 1.00 89.94 83 VAL A C 1
ATOM 650 O O . VAL A 1 83 ? 1.936 1.591 7.147 1.00 89.94 83 VAL A O 1
ATOM 653 N N . LEU A 1 84 ? -0.103 2.437 7.561 1.00 89.75 84 LEU A N 1
ATOM 654 C CA . LEU A 1 84 ? -0.812 1.169 7.392 1.00 89.75 84 LEU A CA 1
ATOM 655 C C . LEU A 1 84 ? -0.729 0.649 5.949 1.00 89.75 84 LEU A C 1
ATOM 657 O O . LEU A 1 84 ? -0.515 -0.543 5.739 1.00 89.75 84 LEU A O 1
ATOM 661 N N . ALA A 1 85 ? -0.867 1.529 4.955 1.00 90.69 85 ALA A N 1
ATOM 662 C CA . ALA A 1 85 ? -0.723 1.164 3.551 1.00 90.69 85 ALA A CA 1
ATOM 663 C C . ALA A 1 85 ? 0.709 0.708 3.238 1.00 90.69 85 ALA A C 1
ATOM 665 O O . ALA A 1 85 ? 0.886 -0.340 2.629 1.00 90.69 85 ALA A O 1
ATOM 666 N N . SER A 1 86 ? 1.731 1.433 3.697 1.00 90.50 86 SER A N 1
ATOM 667 C CA . SER A 1 86 ? 3.135 1.068 3.474 1.00 90.50 86 SER A CA 1
ATOM 668 C C . SER A 1 86 ? 3.521 -0.242 4.162 1.00 90.50 86 SER A C 1
ATOM 670 O O . SER A 1 86 ? 4.242 -1.042 3.576 1.00 90.50 86 SER A O 1
ATOM 672 N N . ASP A 1 87 ? 3.022 -0.495 5.370 1.00 91.50 87 ASP A N 1
ATOM 673 C CA . ASP A 1 87 ? 3.327 -1.712 6.130 1.00 91.50 87 ASP A CA 1
ATOM 674 C C . ASP A 1 87 ? 2.718 -2.982 5.499 1.00 91.50 87 ASP A C 1
ATOM 676 O O . ASP A 1 87 ? 3.378 -4.018 5.447 1.00 91.50 87 ASP A O 1
ATOM 680 N N . HIS A 1 88 ? 1.496 -2.911 4.950 1.00 90.81 88 HIS A N 1
ATOM 681 C CA . HIS A 1 88 ? 0.862 -4.070 4.290 1.00 90.81 88 HIS A CA 1
ATOM 682 C C . HIS A 1 88 ? 1.168 -4.190 2.802 1.00 90.81 88 HIS A C 1
ATOM 684 O O . HIS A 1 88 ? 1.286 -5.298 2.282 1.00 90.81 88 HIS A O 1
ATOM 690 N N . LEU A 1 89 ? 1.233 -3.063 2.097 1.00 93.56 89 LEU A N 1
ATOM 691 C CA . LEU A 1 89 ? 1.289 -3.032 0.637 1.00 93.56 89 LEU A CA 1
ATOM 692 C C . LEU A 1 89 ? 2.666 -2.646 0.117 1.00 93.56 89 LEU A C 1
ATOM 694 O O . LEU A 1 89 ? 2.943 -2.939 -1.037 1.00 93.56 89 LEU A O 1
ATOM 698 N N . GLY A 1 90 ? 3.538 -2.043 0.929 1.00 92.50 90 GLY A N 1
ATOM 699 C CA . GLY A 1 90 ? 4.858 -1.569 0.500 1.00 92.50 90 GLY A CA 1
ATOM 700 C C . GLY A 1 90 ? 5.703 -2.651 -0.179 1.00 92.50 90 GLY A C 1
ATOM 701 O O . GLY A 1 90 ? 6.098 -2.453 -1.328 1.00 92.50 90 GLY A O 1
ATOM 702 N N . PRO A 1 91 ? 5.924 -3.824 0.449 1.00 93.31 91 PRO A N 1
ATOM 703 C CA . PRO A 1 91 ? 6.688 -4.905 -0.176 1.00 93.31 91 PRO A CA 1
ATOM 704 C C . PRO A 1 91 ? 6.064 -5.414 -1.483 1.00 93.31 91 PRO A C 1
ATOM 706 O O . PRO A 1 91 ? 6.776 -5.685 -2.447 1.00 93.31 91 PRO A O 1
ATOM 709 N N . ILE A 1 92 ? 4.731 -5.511 -1.541 1.00 94.38 92 ILE A N 1
ATOM 710 C CA . ILE A 1 92 ? 4.004 -5.991 -2.727 1.00 94.38 92 ILE A CA 1
ATOM 711 C C . ILE A 1 92 ? 4.047 -4.943 -3.845 1.00 94.38 92 ILE A C 1
ATOM 713 O O . ILE A 1 92 ? 4.252 -5.290 -5.004 1.00 94.38 92 ILE A O 1
ATOM 717 N N . ALA A 1 93 ? 3.894 -3.662 -3.510 1.00 94.56 93 ALA A N 1
ATOM 718 C CA . ALA A 1 93 ? 3.983 -2.548 -4.444 1.00 94.56 93 ALA A CA 1
ATOM 719 C C . ALA A 1 93 ? 5.396 -2.437 -5.027 1.00 94.56 93 ALA A C 1
ATOM 721 O O . ALA A 1 93 ? 5.544 -2.280 -6.235 1.00 94.56 93 ALA A O 1
ATOM 722 N N . PHE A 1 94 ? 6.427 -2.606 -4.194 1.00 94.12 94 PHE A N 1
ATOM 723 C CA . PHE A 1 94 ? 7.818 -2.654 -4.640 1.00 94.12 94 PHE A CA 1
ATOM 724 C C . PHE A 1 94 ? 8.088 -3.845 -5.569 1.00 94.12 94 PHE A C 1
ATOM 726 O O . PHE A 1 94 ? 8.732 -3.693 -6.610 1.00 94.12 94 PHE A O 1
ATOM 733 N N . LEU A 1 95 ? 7.563 -5.027 -5.227 1.00 96.06 95 LEU A N 1
ATOM 734 C CA . LEU A 1 95 ? 7.671 -6.210 -6.076 1.00 96.06 95 LEU A CA 1
ATOM 735 C C . LEU A 1 95 ? 6.972 -5.992 -7.425 1.00 96.06 95 LEU A C 1
ATOM 737 O O . LEU A 1 95 ? 7.558 -6.283 -8.464 1.00 96.06 95 LEU A O 1
ATOM 741 N N . ALA A 1 96 ? 5.756 -5.443 -7.423 1.00 96.06 96 ALA A N 1
ATOM 742 C CA . ALA A 1 96 ? 5.020 -5.126 -8.643 1.00 96.06 96 ALA A CA 1
ATOM 743 C C . ALA A 1 96 ? 5.776 -4.116 -9.518 1.00 96.06 96 ALA A C 1
ATOM 745 O O . ALA A 1 96 ? 5.908 -4.339 -10.721 1.00 96.06 96 ALA A O 1
ATOM 746 N N . ALA A 1 97 ? 6.329 -3.059 -8.914 1.00 96.25 97 ALA A N 1
ATOM 747 C CA . ALA A 1 97 ? 7.149 -2.074 -9.613 1.00 96.25 97 ALA A CA 1
ATOM 748 C C . ALA A 1 97 ? 8.365 -2.724 -10.276 1.00 96.25 97 ALA A C 1
ATOM 750 O O . ALA A 1 97 ? 8.628 -2.491 -11.452 1.00 96.25 97 ALA A O 1
ATOM 751 N N . SER A 1 98 ? 9.062 -3.590 -9.538 1.00 94.88 98 SER A N 1
ATOM 752 C CA . SER A 1 98 ? 10.256 -4.288 -10.014 1.00 94.88 98 SER A CA 1
ATOM 753 C C . SER A 1 98 ? 9.934 -5.249 -11.161 1.00 94.88 98 SER A C 1
ATOM 755 O O . SER A 1 98 ? 10.628 -5.254 -12.173 1.00 94.88 98 SER A O 1
ATOM 757 N N . VAL A 1 99 ? 8.853 -6.030 -11.047 1.00 97.44 99 VAL A N 1
ATOM 758 C CA . VAL A 1 99 ? 8.405 -6.950 -12.107 1.00 97.44 99 VAL A CA 1
ATOM 759 C C . VAL A 1 99 ? 8.032 -6.186 -13.376 1.00 97.44 99 VAL A C 1
ATOM 761 O O . VAL A 1 99 ? 8.443 -6.580 -14.467 1.00 97.44 99 VAL A O 1
ATOM 764 N N . VAL A 1 100 ? 7.285 -5.086 -13.249 1.00 97.19 100 VAL A N 1
ATOM 765 C CA . VAL A 1 100 ? 6.886 -4.266 -14.401 1.00 97.19 100 VAL A CA 1
ATOM 766 C C . VAL A 1 100 ? 8.093 -3.573 -15.029 1.00 97.19 100 VAL A C 1
ATOM 768 O O . VAL A 1 100 ? 8.233 -3.624 -16.247 1.00 97.19 100 VAL A O 1
ATOM 771 N N . ALA A 1 101 ? 8.998 -3.003 -14.232 1.00 94.06 101 ALA A N 1
ATOM 772 C CA . ALA A 1 101 ? 10.221 -2.387 -14.738 1.00 94.06 101 ALA A CA 1
ATOM 773 C C . ALA A 1 101 ? 11.089 -3.400 -15.505 1.00 94.06 101 ALA A C 1
ATOM 775 O O . ALA A 1 101 ? 11.493 -3.127 -16.631 1.00 94.06 101 ALA A O 1
ATOM 776 N N . VAL A 1 102 ? 11.295 -4.608 -14.967 1.00 94.62 102 VAL A N 1
ATOM 777 C CA . VAL A 1 102 ? 12.035 -5.675 -15.667 1.00 94.62 102 VAL A CA 1
ATOM 778 C C . VAL A 1 102 ? 11.325 -6.099 -16.955 1.00 94.62 102 VAL A C 1
ATOM 780 O O . VAL A 1 102 ? 11.977 -6.290 -17.978 1.00 94.62 102 VAL A O 1
ATOM 783 N N . ALA A 1 103 ? 9.996 -6.223 -16.947 1.00 95.56 103 ALA A N 1
ATOM 784 C CA . ALA A 1 103 ? 9.244 -6.556 -18.155 1.00 95.56 103 ALA A CA 1
ATOM 785 C C . ALA A 1 103 ? 9.409 -5.481 -19.243 1.00 95.56 103 ALA A C 1
ATOM 787 O O . ALA A 1 103 ? 9.638 -5.816 -20.405 1.00 95.56 103 ALA A O 1
ATOM 788 N N . VAL A 1 104 ? 9.348 -4.200 -18.869 1.00 94.00 104 VAL A N 1
ATOM 789 C CA . VAL A 1 104 ? 9.585 -3.075 -19.786 1.00 94.00 104 VAL A CA 1
ATOM 790 C C . VAL A 1 104 ? 11.012 -3.108 -20.319 1.00 94.00 104 VAL A C 1
ATOM 792 O O . VAL A 1 104 ? 11.194 -2.993 -21.528 1.00 94.00 104 VAL A O 1
ATOM 795 N N . HIS A 1 105 ? 11.999 -3.349 -19.458 1.00 91.50 105 HIS A N 1
ATOM 796 C CA . HIS A 1 105 ? 13.398 -3.484 -19.853 1.00 91.50 105 HIS A CA 1
ATOM 797 C C . HIS A 1 105 ? 13.591 -4.574 -20.920 1.00 91.50 105 HIS A C 1
ATOM 799 O O . HIS A 1 105 ? 14.219 -4.352 -21.955 1.00 91.50 105 HIS A O 1
ATOM 805 N N . VAL A 1 106 ? 12.984 -5.747 -20.708 1.00 93.38 106 VAL A N 1
ATOM 806 C CA . VAL A 1 106 ? 13.016 -6.854 -21.674 1.00 93.38 106 VAL A CA 1
ATOM 807 C C . VAL A 1 106 ? 12.364 -6.444 -22.995 1.00 93.38 106 VAL A C 1
ATOM 809 O O . VAL A 1 106 ? 12.922 -6.708 -24.055 1.00 93.38 106 VAL A O 1
ATOM 812 N N . VAL A 1 107 ? 11.218 -5.760 -22.965 1.00 93.44 107 VAL A N 1
ATOM 813 C CA . VAL A 1 107 ? 10.568 -5.258 -24.188 1.00 93.44 107 VAL A CA 1
ATOM 814 C C . VAL A 1 107 ? 11.469 -4.257 -24.916 1.00 93.44 107 VAL A C 1
ATOM 816 O O . VAL A 1 107 ? 11.637 -4.369 -26.125 1.00 93.44 107 VAL A O 1
ATOM 819 N N . GLN A 1 108 ? 12.105 -3.326 -24.206 1.00 91.50 108 GLN A N 1
ATOM 820 C CA . GLN A 1 108 ? 13.039 -2.358 -24.796 1.00 91.50 108 GLN A CA 1
ATOM 821 C C . GLN A 1 108 ? 14.288 -3.012 -25.395 1.00 91.50 108 GLN A C 1
ATOM 823 O O . GLN A 1 108 ? 14.889 -2.460 -26.310 1.00 91.50 108 GLN A O 1
ATOM 828 N N . HIS A 1 109 ? 14.672 -4.195 -24.915 1.00 88.56 109 HIS A N 1
ATOM 829 C CA . HIS A 1 109 ? 15.756 -4.962 -25.519 1.00 88.56 109 HIS A CA 1
ATOM 830 C C . HIS A 1 109 ? 15.385 -5.518 -26.904 1.00 88.56 109 HIS A C 1
ATOM 832 O O . HIS A 1 109 ? 16.244 -5.621 -27.777 1.00 88.56 109 HIS A O 1
ATOM 838 N N . PHE A 1 110 ? 14.113 -5.872 -27.116 1.00 92.88 110 PHE A N 1
ATOM 839 C CA . PHE A 1 110 ? 13.630 -6.452 -28.377 1.00 92.88 110 PHE A CA 1
ATOM 840 C C . PHE A 1 110 ? 13.010 -5.433 -29.338 1.00 92.88 110 PHE A C 1
ATOM 842 O O . PHE A 1 110 ? 12.874 -5.724 -30.526 1.00 92.88 110 PHE A O 1
ATOM 849 N N . TYR A 1 111 ? 12.629 -4.256 -28.844 1.00 89.19 111 TYR A N 1
ATOM 850 C CA . TYR A 1 111 ? 11.977 -3.206 -29.617 1.00 89.19 111 TYR A CA 1
ATOM 851 C C . TYR A 1 111 ? 12.683 -1.870 -29.395 1.00 89.19 111 TYR A C 1
ATOM 853 O O . TYR A 1 111 ? 12.911 -1.474 -28.254 1.00 89.19 111 TYR A O 1
ATOM 861 N N . GLU A 1 112 ? 12.960 -1.140 -30.478 1.00 80.44 112 GLU A N 1
ATOM 862 C CA . GLU A 1 112 ? 13.529 0.214 -30.433 1.00 80.44 112 GLU A CA 1
ATOM 863 C C . GLU A 1 112 ? 12.501 1.227 -29.902 1.00 80.44 112 GLU A C 1
ATOM 865 O O . GLU A 1 112 ? 11.888 2.003 -30.636 1.00 80.44 112 GLU A O 1
ATOM 870 N N . LEU A 1 113 ? 12.272 1.193 -28.593 1.00 78.25 113 LEU A N 1
ATOM 871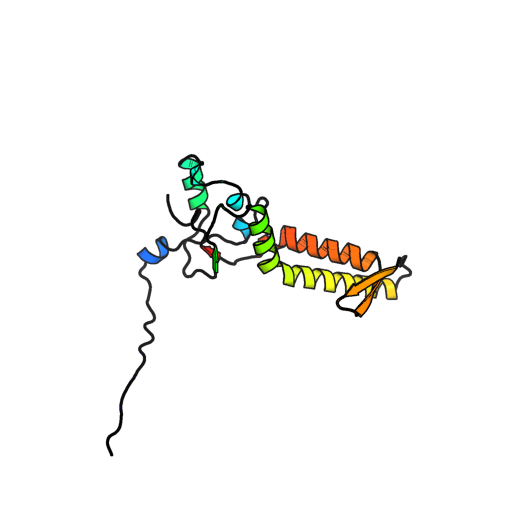 C CA . LEU A 1 113 ? 11.495 2.198 -27.884 1.00 78.25 113 LEU A CA 1
ATOM 872 C C . LEU A 1 113 ? 12.395 3.391 -27.532 1.00 78.25 113 LEU A C 1
ATOM 874 O O . LEU A 1 113 ? 13.566 3.195 -27.205 1.00 78.25 113 LEU A O 1
ATOM 878 N N . PRO A 1 114 ? 11.866 4.627 -27.515 1.00 81.06 114 PRO A N 1
ATOM 879 C CA . PRO A 1 114 ? 12.626 5.788 -27.069 1.00 81.06 114 PRO A CA 1
ATOM 880 C C . PRO A 1 114 ? 13.074 5.608 -25.615 1.00 81.06 114 PRO A C 1
ATOM 882 O O . PRO A 1 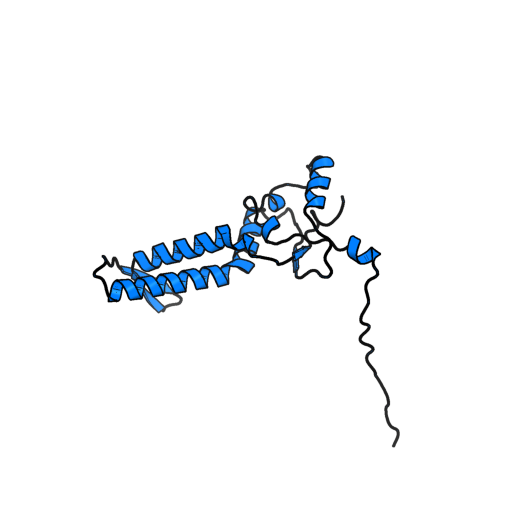114 ? 12.250 5.594 -24.697 1.00 81.06 114 PRO A O 1
ATOM 885 N N . THR A 1 115 ? 14.379 5.475 -25.397 1.00 78.69 115 THR A N 1
ATOM 886 C CA . THR A 1 115 ? 14.987 5.369 -24.071 1.00 78.69 115 THR A CA 1
ATOM 887 C C . THR A 1 115 ? 15.508 6.738 -23.660 1.00 78.69 115 THR A C 1
ATOM 889 O O . THR A 1 115 ? 16.627 7.129 -23.972 1.00 78.69 115 THR A O 1
ATOM 892 N N . VAL A 1 116 ? 14.677 7.508 -22.956 1.00 87.00 116 VAL A N 1
ATOM 893 C CA . VAL A 1 116 ? 15.180 8.674 -22.220 1.00 87.00 116 VAL A CA 1
ATOM 894 C C . VAL A 1 116 ? 15.783 8.141 -20.920 1.00 87.00 116 VAL A C 1
ATOM 896 O O . VAL A 1 116 ? 15.034 7.567 -20.124 1.00 87.00 116 VAL A O 1
ATOM 899 N N . PRO A 1 117 ? 17.108 8.246 -20.709 1.00 87.62 117 PRO A N 1
ATOM 900 C CA . PRO A 1 117 ? 17.735 7.725 -19.506 1.00 87.62 117 PRO A CA 1
ATOM 901 C C . PRO A 1 117 ? 17.372 8.603 -18.308 1.00 87.62 117 PRO A C 1
ATOM 903 O O . PRO A 1 117 ? 17.547 9.822 -18.329 1.00 87.62 117 PRO A O 1
ATOM 906 N N . CYS A 1 118 ? 16.904 7.965 -17.247 1.00 85.31 118 CYS A N 1
ATOM 907 C CA . CYS A 1 118 ? 16.781 8.545 -15.922 1.00 85.31 118 CYS A CA 1
ATOM 908 C C . CYS A 1 118 ? 17.962 8.043 -15.092 1.00 85.31 118 CYS A C 1
ATOM 910 O O . CYS A 1 118 ? 18.156 6.837 -14.930 1.00 85.31 118 CYS A O 1
ATOM 912 N N . THR A 1 119 ? 18.768 8.972 -14.590 1.00 90.06 119 THR A N 1
ATOM 913 C CA . THR A 1 119 ? 19.927 8.660 -13.757 1.00 90.06 119 THR A CA 1
ATOM 914 C C . THR A 1 119 ? 19.652 9.043 -12.314 1.00 90.06 119 THR A C 1
ATOM 916 O O . THR A 1 119 ? 18.946 10.011 -12.027 1.00 90.06 119 THR A O 1
ATOM 919 N N . GLY A 1 120 ? 20.211 8.272 -11.393 1.00 86.75 120 GLY A N 1
ATOM 920 C CA . GLY A 1 120 ? 20.104 8.541 -9.970 1.00 86.75 120 GLY A CA 1
ATOM 921 C C . GLY A 1 120 ? 21.199 7.838 -9.191 1.00 86.75 120 GLY A C 1
ATOM 922 O O . GLY A 1 120 ? 22.034 7.131 -9.756 1.00 86.75 120 GLY A O 1
ATOM 923 N N . ASP A 1 121 ? 21.181 8.050 -7.883 1.00 89.56 121 ASP A N 1
ATOM 924 C CA . ASP A 1 121 ? 22.089 7.416 -6.940 1.00 89.56 121 ASP A CA 1
ATOM 925 C C . ASP A 1 121 ? 21.273 6.812 -5.797 1.00 89.56 121 ASP A C 1
ATOM 927 O O . ASP A 1 121 ? 20.397 7.471 -5.228 1.00 89.56 121 ASP A O 1
ATOM 931 N N . PHE A 1 122 ? 21.544 5.546 -5.482 1.00 79.44 122 PHE A N 1
ATOM 932 C CA . PHE A 1 122 ? 20.985 4.877 -4.316 1.00 79.44 122 PHE A CA 1
ATOM 933 C C . PHE A 1 122 ? 22.116 4.383 -3.410 1.00 79.44 122 PHE A C 1
ATOM 935 O O . PHE A 1 122 ? 22.793 3.396 -3.706 1.00 79.44 122 PHE A O 1
ATOM 942 N N . HIS A 1 123 ? 22.323 5.076 -2.286 1.00 82.06 123 HIS A N 1
ATOM 943 C CA . HIS A 1 123 ? 23.391 4.787 -1.319 1.00 82.06 123 HIS A CA 1
ATOM 944 C C . HIS A 1 123 ? 24.803 4.739 -1.938 1.00 82.06 123 HIS A C 1
ATOM 946 O O . HIS A 1 123 ? 25.606 3.872 -1.592 1.00 82.06 123 HIS A O 1
ATOM 952 N N . GLY A 1 124 ? 25.112 5.656 -2.853 1.00 88.25 124 GLY A N 1
ATOM 953 C CA . GLY A 1 124 ? 26.397 5.725 -3.550 1.00 88.25 124 GLY A CA 1
ATOM 954 C C . GLY A 1 124 ? 26.511 4.785 -4.752 1.00 88.25 124 GLY A C 1
ATOM 955 O O . GLY A 1 124 ? 27.588 4.687 -5.340 1.00 88.25 124 GLY A O 1
ATOM 956 N N . ASN A 1 125 ? 25.440 4.064 -5.101 1.00 84.25 125 ASN A N 1
ATOM 957 C CA . ASN A 1 125 ? 25.398 3.224 -6.292 1.00 84.25 125 ASN A CA 1
ATOM 958 C C . ASN A 1 125 ? 24.655 3.976 -7.400 1.00 84.25 125 ASN A C 1
ATOM 960 O O . ASN A 1 125 ? 23.430 4.132 -7.304 1.00 84.25 125 ASN A O 1
ATOM 964 N N . PRO A 1 126 ? 25.361 4.440 -8.446 1.00 89.31 126 PRO A N 1
ATOM 965 C CA . PRO A 1 126 ? 24.709 5.076 -9.572 1.00 89.31 126 PRO A CA 1
ATOM 966 C C . PRO A 1 126 ? 23.885 4.042 -10.336 1.00 89.31 126 PRO A C 1
ATOM 968 O O . PRO A 1 126 ? 24.331 2.915 -10.565 1.00 89.31 126 PRO A O 1
ATOM 971 N N . PHE A 1 127 ? 22.695 4.438 -10.766 1.00 85.00 127 PHE A N 1
ATOM 972 C CA . PHE A 1 127 ? 21.847 3.618 -11.621 1.00 85.00 127 PHE A CA 1
ATOM 973 C C . PHE A 1 127 ? 21.361 4.411 -12.832 1.00 85.00 127 PHE A C 1
ATOM 975 O O . PHE A 1 127 ? 21.242 5.640 -12.800 1.00 85.00 127 PHE A O 1
ATOM 982 N N . VAL A 1 128 ? 21.079 3.677 -13.906 1.00 87.56 128 VAL A N 1
ATOM 983 C CA . VAL A 1 128 ? 20.455 4.189 -15.125 1.00 87.56 128 VAL A CA 1
ATOM 984 C C . VAL A 1 128 ? 19.264 3.295 -15.422 1.00 87.56 128 VAL A C 1
ATOM 986 O O . VAL A 1 128 ? 19.432 2.090 -15.595 1.00 87.56 128 VAL A O 1
ATOM 989 N N . ILE A 1 129 ? 18.078 3.888 -15.461 1.00 88.81 129 ILE A N 1
ATOM 990 C CA . ILE A 1 129 ? 16.830 3.223 -15.846 1.00 88.81 129 ILE A CA 1
ATOM 991 C C . ILE A 1 129 ? 16.182 4.015 -16.972 1.00 88.81 129 ILE A C 1
ATOM 993 O O . ILE A 1 129 ? 16.444 5.212 -17.127 1.00 88.81 129 ILE A O 1
ATOM 997 N N . SER A 1 130 ? 15.344 3.379 -17.778 1.00 91.94 130 SER A N 1
ATOM 998 C CA . SER A 1 130 ? 14.600 4.124 -18.794 1.00 91.94 130 SER A CA 1
ATOM 999 C C . SER A 1 130 ? 13.412 4.869 -18.171 1.00 91.94 130 SER A C 1
ATOM 1001 O O . SER A 1 130 ? 12.818 4.422 -17.188 1.00 91.94 130 SER A O 1
ATOM 1003 N N . PHE A 1 131 ? 13.018 5.997 -18.768 1.00 91.31 131 PHE A N 1
ATOM 1004 C CA . PHE A 1 131 ? 11.808 6.731 -18.377 1.00 91.31 131 PHE A CA 1
ATOM 1005 C C . PHE A 1 131 ? 10.568 5.823 -18.301 1.00 91.31 131 PHE A C 1
ATOM 1007 O O . PHE A 1 131 ? 9.763 5.936 -17.381 1.00 91.31 131 PHE A O 1
ATOM 1014 N N . TRP A 1 132 ? 10.433 4.883 -19.241 1.00 92.69 132 TRP A N 1
ATOM 1015 C CA . TRP A 1 132 ? 9.305 3.953 -19.281 1.00 92.69 132 TRP A CA 1
ATOM 1016 C C . TRP A 1 132 ? 9.338 2.932 -18.146 1.00 92.69 132 TRP A C 1
ATOM 1018 O O . TRP A 1 132 ? 8.288 2.652 -17.569 1.00 92.69 132 TRP A O 1
ATOM 1028 N N . GLU A 1 133 ? 10.517 2.401 -17.808 1.00 93.06 133 GLU A N 1
ATOM 1029 C CA . GLU A 1 133 ? 10.696 1.503 -16.660 1.00 93.06 133 GLU A CA 1
ATOM 1030 C C . GLU A 1 133 ? 10.269 2.202 -15.363 1.00 93.06 133 GLU A C 1
ATOM 1032 O O . GLU A 1 133 ? 9.498 1.634 -14.586 1.00 93.06 133 GLU A O 1
ATOM 1037 N N . LEU A 1 134 ? 10.703 3.455 -15.173 1.00 92.38 134 LEU A N 1
ATOM 1038 C CA . LEU A 1 134 ? 10.346 4.263 -14.008 1.00 92.38 134 LEU A CA 1
ATOM 1039 C C . LEU A 1 134 ? 8.838 4.529 -13.950 1.00 92.38 134 LEU A C 1
ATOM 1041 O O . LEU A 1 134 ? 8.189 4.161 -12.974 1.00 92.38 134 LEU A O 1
ATOM 1045 N N . CYS A 1 135 ? 8.258 5.122 -14.996 1.00 93.69 135 CYS A N 1
ATOM 1046 C CA . CYS A 1 135 ? 6.854 5.532 -14.974 1.00 93.69 135 CYS A CA 1
ATOM 1047 C C . CYS A 1 135 ? 5.886 4.349 -14.869 1.00 93.69 135 CYS A C 1
ATOM 1049 O O . CYS A 1 135 ? 4.898 4.431 -14.138 1.00 93.69 135 CYS A O 1
ATOM 1051 N N . LEU A 1 136 ? 6.141 3.249 -15.583 1.00 95.62 136 LEU A N 1
ATOM 1052 C CA . LEU A 1 136 ? 5.268 2.074 -15.522 1.00 95.62 136 LEU A CA 1
ATOM 1053 C C . LEU A 1 136 ? 5.460 1.297 -14.215 1.00 95.62 136 LEU A C 1
ATOM 1055 O O . LEU A 1 136 ? 4.477 0.800 -13.662 1.00 95.62 136 LEU A O 1
ATOM 1059 N N . GLY A 1 137 ? 6.687 1.241 -13.689 1.00 96.00 137 GLY A N 1
ATOM 1060 C CA . GLY A 1 137 ? 6.962 0.691 -12.363 1.00 96.00 137 GLY A CA 1
ATOM 1061 C C . GLY A 1 137 ? 6.251 1.476 -11.255 1.00 96.00 137 GLY A C 1
ATOM 1062 O O . GLY A 1 137 ? 5.553 0.883 -10.430 1.00 96.00 137 GLY A O 1
ATOM 1063 N N . GLU A 1 138 ? 6.351 2.808 -11.267 1.00 94.38 138 GLU A N 1
ATOM 1064 C CA . GLU A 1 138 ? 5.641 3.686 -10.327 1.00 94.38 138 GLU A CA 1
ATOM 1065 C C . GLU A 1 138 ? 4.121 3.560 -10.459 1.00 94.38 138 GLU A C 1
ATOM 1067 O O . GLU A 1 138 ? 3.425 3.430 -9.450 1.00 94.38 138 GLU A O 1
ATOM 1072 N N . ALA A 1 139 ? 3.589 3.534 -11.685 1.00 96.75 139 ALA A N 1
ATOM 1073 C CA . ALA A 1 139 ? 2.160 3.336 -11.911 1.00 96.75 139 ALA A CA 1
ATOM 1074 C C . ALA A 1 139 ? 1.679 1.999 -11.324 1.00 96.75 139 ALA A C 1
ATOM 1076 O O . ALA A 1 139 ? 0.655 1.962 -10.639 1.00 96.75 139 ALA A O 1
ATOM 1077 N N . ALA A 1 140 ? 2.439 0.917 -11.515 1.00 96.88 140 ALA A N 1
ATOM 1078 C CA . ALA A 1 140 ? 2.131 -0.383 -10.925 1.00 96.88 140 ALA A CA 1
ATOM 1079 C C . ALA A 1 140 ? 2.160 -0.340 -9.388 1.00 96.88 140 ALA A C 1
ATOM 1081 O O . ALA A 1 140 ? 1.231 -0.839 -8.744 1.00 96.88 140 ALA A O 1
ATOM 1082 N N . ALA A 1 141 ? 3.171 0.306 -8.797 1.00 94.75 141 ALA A N 1
ATOM 1083 C CA . ALA A 1 141 ? 3.260 0.501 -7.351 1.00 94.75 141 ALA A CA 1
ATOM 1084 C C . ALA A 1 141 ? 2.044 1.264 -6.807 1.00 94.75 141 ALA A C 1
ATOM 1086 O O . ALA A 1 141 ? 1.438 0.842 -5.821 1.00 94.75 141 ALA A O 1
ATOM 1087 N N . LEU A 1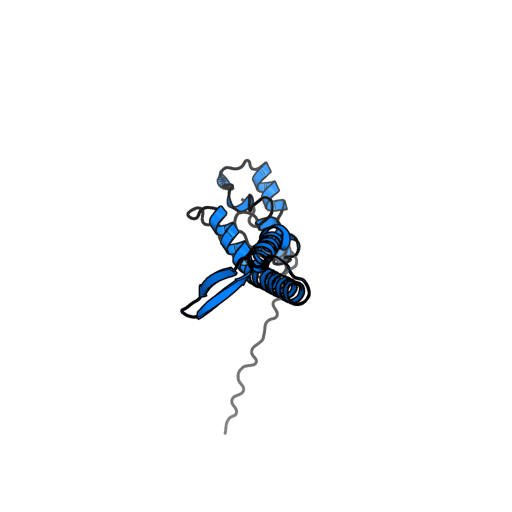 142 ? 1.655 2.359 -7.468 1.00 93.12 142 LEU A N 1
ATOM 1088 C CA . LEU A 1 142 ? 0.505 3.180 -7.090 1.00 93.12 142 LEU A CA 1
ATOM 1089 C C . LEU A 1 142 ? -0.813 2.413 -7.225 1.00 93.12 142 LEU A C 1
ATOM 1091 O O . LEU A 1 142 ? -1.658 2.502 -6.335 1.00 93.12 142 LEU A O 1
ATOM 1095 N N . CYS A 1 143 ? -0.983 1.611 -8.280 1.00 94.38 143 CYS A N 1
ATOM 1096 C CA . CYS A 1 143 ? -2.146 0.737 -8.428 1.00 94.38 143 CYS A CA 1
ATOM 1097 C C . CYS A 1 143 ? -2.248 -0.266 -7.272 1.00 94.38 143 CYS A C 1
ATOM 1099 O O . CYS A 1 143 ? -3.332 -0.444 -6.711 1.00 94.38 143 CYS A O 1
ATOM 1101 N N . VAL A 1 144 ? -1.132 -0.883 -6.871 1.00 94.12 144 VAL A N 1
ATOM 1102 C CA . VAL A 1 144 ? -1.102 -1.798 -5.720 1.00 94.12 144 VAL A CA 1
ATOM 1103 C C . VAL A 1 144 ? -1.361 -1.052 -4.414 1.00 94.12 144 VAL A C 1
ATOM 1105 O O . VAL A 1 144 ? -2.171 -1.510 -3.615 1.00 94.12 144 VAL A O 1
ATOM 1108 N N . ALA A 1 145 ? -0.748 0.108 -4.192 1.00 88.69 145 ALA A N 1
ATOM 1109 C CA . ALA A 1 145 ? -0.973 0.899 -2.984 1.00 88.69 145 ALA A CA 1
ATOM 1110 C C . ALA A 1 145 ? -2.436 1.363 -2.864 1.00 88.69 145 ALA A C 1
ATOM 1112 O O . ALA A 1 145 ? -3.011 1.341 -1.774 1.00 88.69 145 ALA A O 1
ATOM 1113 N N . PHE A 1 146 ? -3.062 1.736 -3.984 1.00 86.69 146 PHE A N 1
ATOM 1114 C CA . PHE A 1 146 ? -4.438 2.219 -4.003 1.00 86.69 146 PHE A CA 1
ATOM 1115 C C . PHE A 1 146 ? -5.464 1.090 -3.914 1.00 86.69 146 PHE A C 1
ATOM 1117 O O . PHE A 1 146 ? -6.410 1.206 -3.144 1.00 86.69 146 PHE A O 1
ATOM 1124 N N . ALA A 1 147 ? -5.308 -0.002 -4.665 1.00 90.94 147 ALA A N 1
ATOM 1125 C CA . ALA A 1 147 ? -6.325 -1.054 -4.766 1.00 90.94 147 ALA A CA 1
ATOM 1126 C C . ALA A 1 147 ? -5.987 -2.330 -3.979 1.00 90.94 147 ALA A C 1
ATOM 1128 O O . ALA A 1 147 ? -6.892 -3.103 -3.652 1.00 90.94 147 ALA A O 1
ATOM 1129 N N . GLY A 1 148 ? -4.716 -2.542 -3.632 1.00 90.62 148 GLY A N 1
ATOM 1130 C CA . GLY A 1 148 ? -4.212 -3.755 -2.984 1.00 90.62 148 GLY A CA 1
ATOM 1131 C C . GLY A 1 148 ? -4.835 -4.032 -1.618 1.00 90.62 148 GLY A C 1
ATOM 1132 O O . GLY A 1 148 ? -4.998 -5.191 -1.244 1.00 90.62 148 GLY A O 1
ATOM 1133 N N . HIS A 1 149 ? -5.298 -2.990 -0.917 1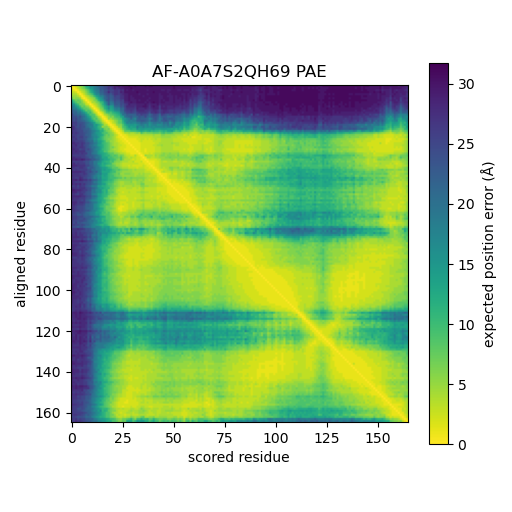.00 89.44 149 HIS A N 1
ATOM 1134 C CA . HIS A 1 149 ? -6.000 -3.131 0.361 1.00 89.44 149 HIS A CA 1
ATOM 1135 C C . HIS A 1 149 ? -7.259 -4.011 0.270 1.00 89.44 149 HIS A C 1
ATOM 1137 O O . HIS A 1 149 ? -7.665 -4.596 1.273 1.00 89.44 149 HIS A O 1
ATOM 1143 N N . ASN A 1 150 ? -7.866 -4.154 -0.916 1.00 90.94 150 ASN A N 1
ATOM 1144 C CA . ASN A 1 150 ? -9.021 -5.033 -1.125 1.00 90.94 150 ASN A CA 1
ATOM 1145 C C . ASN A 1 150 ? -8.699 -6.520 -0.934 1.00 90.94 150 ASN A C 1
ATOM 1147 O O . ASN A 1 150 ? -9.606 -7.299 -0.646 1.00 90.94 150 ASN A O 1
ATOM 1151 N N . PHE A 1 151 ? -7.426 -6.897 -1.053 1.00 90.62 151 PHE A N 1
ATOM 1152 C CA . PHE A 1 151 ? -6.952 -8.269 -0.881 1.00 90.62 151 PHE A CA 1
ATOM 1153 C C . PHE A 1 151 ? -6.390 -8.530 0.524 1.00 90.62 151 PHE A C 1
ATOM 1155 O O . PHE A 1 151 ? -6.069 -9.669 0.859 1.00 90.62 151 PHE A O 1
ATOM 1162 N N . CYS A 1 152 ? -6.297 -7.503 1.377 1.00 89.00 152 CYS A N 1
ATOM 1163 C CA . CYS A 1 152 ? -5.834 -7.656 2.750 1.00 89.00 152 CYS A CA 1
ATOM 1164 C C . CYS A 1 152 ? -6.935 -8.258 3.634 1.00 89.00 152 CYS A C 1
ATOM 1166 O O . CYS A 1 152 ? -7.986 -7.652 3.858 1.00 89.00 152 CYS A O 1
ATOM 1168 N N . THR A 1 153 ? -6.663 -9.431 4.199 1.00 87.25 153 THR A N 1
ATOM 1169 C CA . THR A 1 153 ? -7.559 -10.127 5.139 1.00 87.25 153 THR A CA 1
ATOM 1170 C C . THR A 1 153 ? -7.203 -9.878 6.605 1.00 87.25 153 THR A C 1
ATOM 1172 O O . THR A 1 153 ? -7.948 -10.301 7.494 1.00 87.25 153 THR A O 1
ATOM 1175 N N . THR A 1 154 ? -6.094 -9.174 6.858 1.00 89.44 154 THR A N 1
ATOM 1176 C CA . THR A 1 154 ? -5.571 -8.900 8.197 1.00 89.44 154 THR A CA 1
ATOM 1177 C C . THR A 1 154 ? -6.596 -8.163 9.058 1.00 89.44 154 THR A C 1
ATOM 1179 O O . THR A 1 154 ? -7.183 -7.173 8.612 1.00 89.44 154 THR A O 1
ATOM 1182 N N . GLN A 1 155 ? -6.791 -8.632 10.289 1.00 90.44 155 GLN A N 1
ATOM 1183 C CA . GLN A 1 155 ? -7.736 -8.092 11.266 1.00 90.44 155 GLN A CA 1
ATOM 1184 C C . GLN A 1 155 ? -6.999 -7.321 12.360 1.00 90.44 155 GLN A C 1
ATOM 1186 O O . GLN A 1 155 ? -6.067 -7.833 12.990 1.00 90.44 155 GLN A O 1
ATOM 1191 N N . TYR A 1 156 ? -7.456 -6.098 12.599 1.00 90.81 156 TYR A N 1
ATOM 1192 C CA . TYR A 1 156 ? -6.930 -5.192 13.607 1.00 90.81 156 TYR A CA 1
ATOM 1193 C C . TYR A 1 156 ? -7.953 -4.961 14.706 1.00 90.81 156 TYR A C 1
ATOM 1195 O O . TYR A 1 156 ? -9.142 -4.817 14.431 1.00 90.81 156 TYR A O 1
ATOM 1203 N N . PHE A 1 157 ? -7.477 -4.843 15.939 1.00 90.75 157 PHE A N 1
ATOM 1204 C CA . PHE A 1 157 ? -8.252 -4.164 16.968 1.00 90.75 157 PHE A CA 1
ATOM 1205 C C . PHE A 1 157 ? -8.050 -2.654 16.827 1.00 90.75 157 PHE A C 1
ATOM 1207 O O . PHE A 1 157 ? -6.909 -2.183 16.842 1.00 90.75 157 PHE A O 1
ATOM 1214 N N . LEU A 1 158 ? -9.153 -1.919 16.704 1.00 89.25 158 LEU A N 1
ATOM 1215 C CA . LEU A 1 158 ? -9.192 -0.460 16.720 1.00 89.25 158 LEU A CA 1
ATOM 1216 C C . LEU A 1 158 ? -10.180 -0.028 17.802 1.00 89.25 158 LEU A C 1
ATOM 1218 O O . LEU A 1 158 ? -11.374 -0.292 17.673 1.00 89.25 158 LEU A O 1
ATOM 1222 N N . ASP A 1 159 ? -9.677 0.618 18.849 1.00 86.44 159 ASP A N 1
ATOM 1223 C CA . ASP A 1 159 ? -10.434 1.052 20.033 1.00 86.44 159 ASP A CA 1
ATOM 1224 C C . ASP A 1 159 ? -11.760 1.750 19.693 1.00 86.44 159 ASP A C 1
ATOM 1226 O O . ASP A 1 159 ? -12.813 1.315 20.150 1.00 86.44 159 ASP A O 1
ATOM 1230 N N . CYS A 1 160 ? -11.733 2.759 18.826 1.00 83.19 160 CYS A N 1
ATOM 1231 C CA . CYS A 1 160 ? -12.898 3.575 18.483 1.00 83.19 160 CYS A CA 1
ATOM 1232 C C . CYS A 1 160 ? -13.955 2.869 17.610 1.00 83.19 160 CYS A C 1
ATOM 1234 O O . CYS A 1 160 ? -15.013 3.432 17.343 1.00 83.19 160 CYS A O 1
ATOM 1236 N N . VAL A 1 161 ? -13.664 1.651 17.146 1.00 85.88 161 VAL A N 1
ATOM 1237 C CA . VAL A 1 161 ? -14.555 0.841 16.299 1.00 85.88 161 VAL A CA 1
ATOM 1238 C C . VAL A 1 161 ? -14.950 -0.465 16.986 1.00 85.88 161 VAL A C 1
ATOM 1240 O O . VAL A 1 161 ? -16.045 -0.969 16.775 1.00 85.88 161 VAL A O 1
ATOM 1243 N N . CYS A 1 162 ? -14.066 -1.044 17.794 1.00 84.88 162 CYS A N 1
ATOM 1244 C CA . CYS A 1 162 ? -14.262 -2.369 18.381 1.00 84.88 162 CYS A CA 1
ATOM 1245 C C . CYS A 1 162 ? -14.849 -2.311 19.798 1.00 84.88 162 CYS A C 1
ATOM 1247 O O . CYS A 1 162 ? -15.298 -3.338 20.300 1.00 84.88 162 CYS A O 1
ATOM 1249 N N . ILE A 1 163 ? -14.847 -1.136 20.438 1.00 83.38 163 ILE A N 1
ATOM 1250 C CA . ILE A 1 163 ? -15.458 -0.902 21.749 1.00 83.38 163 ILE A CA 1
ATOM 1251 C C . ILE A 1 163 ? -16.780 -0.164 21.534 1.00 83.38 163 ILE A C 1
ATOM 1253 O O . ILE A 1 163 ? -16.813 0.871 20.872 1.00 83.38 163 ILE A O 1
ATOM 1257 N N . HIS A 1 164 ? -17.865 -0.689 22.103 1.00 74.81 164 HIS A N 1
ATOM 1258 C CA . HIS A 1 164 ? -19.124 0.045 22.178 1.00 74.81 164 HIS A CA 1
ATOM 1259 C C . HIS A 1 164 ? -18.951 1.209 23.163 1.00 74.81 164 HIS A C 1
ATOM 1261 O O . HIS A 1 164 ? -18.662 0.968 24.338 1.00 74.81 164 HIS A O 1
ATOM 1267 N N . GLN A 1 165 ? -19.067 2.446 22.671 1.00 63.25 165 GLN A N 1
ATOM 1268 C CA . GLN A 1 165 ? -19.057 3.655 23.504 1.00 63.25 165 GLN A CA 1
ATOM 1269 C C . GLN A 1 165 ? -20.411 3.885 24.180 1.00 63.25 165 GLN A C 1
ATOM 1271 O O . GLN A 1 165 ? -21.431 3.373 23.655 1.00 63.25 165 GLN A O 1
#

Sequence (165 aa):
MVSLEGGLVATSSATLRPEEYSLMRGVSVRHLLAAAGEVFRVRVDSLPQSDQARLHDRSVPVRAYQRFLSHCWSSPGWQKVHVLASDHLGPIAFLAASVVAVAVHVVQHFYELPTVPCTGDFHGNPFVISFWELCLGEAAALCVAFAGHNFCTTQYFLDCVCIHQ

Organism: NCBI:txid1333877

Nearest PDB structures (foldseek):
  5y5e-assembly1_A  TM=4.007E-01  e=2.865E+00  Homo sapiens
  5wzw-assembly1_A  TM=3.529E-01  e=2.400E+00  Homo sapiens

pLDDT: mean 82.5, std 15.26, range [32.44, 97.44]

Secondary structure (DSSP, 8-state):
-----------------HHHHHH-EEEEHHHHHHHHHHHHHS-GGGS-HHHHHHHHTT-EE-S--SEEE---TTS-HHHHHHHHHHHHHHHHHHHHHHHHHHHHHHHHHHS-----EEEEEETTEEEEEEHHHHHHHHHHHHHHHHHGGGG---EEEEHHHHS--

Foldseek 3Di:
DDDDDDDPPPPPPPPDDPVVLVLAWWAFLLVCPPPNRPVLQDDLVPDDLVVLVVLLVNIDRDPDAPEEDENDVVDHSNVVNVVSLCVPQVVVLQVQLVVQLVVVVVVVVVDVDDFDWDWDDDPNRIDTGGPRSNVRSNVSSVCCSNPVSVVTGHIYDYCSHSDND